Protein AF-A0A7S3B7X7-F1 (afdb_monomer_lite)

pLDDT: mean 85.11, std 16.26, range [39.5, 97.81]

Radius of gyration: 23.57 Å; chains: 1; bounding box: 62×55×60 Å

Sequence (164 aa):
AAAAVAGDDDERARLAREELSALGRVIAAYGAYGDATRNEVARWEVALASLREEEQALVPRVAGRCKRARELVAANEAVLREALGFFDGGAEMLAAAEASGGRVPMDDVEKVRCVLRSLARDWSDEGAAEREACYAPLLEELRRVLPLPSLQHAGAVGGAADGA

Foldseek 3Di:
DVVVVVVVVVVVVVVVVVVLLVLLLLVLLLVCLLVVQLVVLVVQVVVLVPDDPVVCVVVVCSVVVSVVSNVVSVVLSVVSVVVLVPDDVSVSSPVSNVVNVDDRDVVSNVVSVVVVVVCCLVPNPVNPVVCCVPPVVVVVVCCVVDVDDPPPPPPPPDDDPDDD

InterPro domains:
  IPR012901 Carnosine N-methyltransferase [PF07942] (104-147)
  IPR012901 Carnosine N-methyltransferase [PTHR12303] (16-147)

Secondary structure (DSSP, 8-state):
-HHHHHHHHHHHHHHHHHHHHHHHHHHHHHHHHHHHHHHHHHHHHHHHHHS-HHHHTT-THHHHHHHHHHHHHHHHHHHHHHHHHT-TTHHHHHHHHHHT-SPPPHHHHHHHHHHHHHHHHHHSSTTHHHHHHHHHHHHHHHHHH------TTS--S-------

Structure (mmCIF, N/CA/C/O backbone):
data_AF-A0A7S3B7X7-F1
#
_entry.id   AF-A0A7S3B7X7-F1
#
loop_
_atom_site.group_PDB
_atom_site.id
_atom_site.type_symbol
_atom_site.label_atom_id
_atom_site.label_alt_id
_atom_site.label_comp_id
_atom_site.label_asym_id
_atom_site.label_entity_id
_atom_site.label_seq_id
_atom_site.pdbx_PDB_ins_code
_atom_site.Cartn_x
_atom_site.Cartn_y
_atom_site.Cartn_z
_atom_site.occupancy
_atom_site.B_iso_or_equiv
_atom_site.auth_seq_id
_atom_site.auth_comp_id
_atom_site.auth_asym_id
_atom_site.auth_atom_id
_atom_site.pdbx_PDB_model_num
ATOM 1 N N . ALA A 1 1 ? 35.902 16.962 -28.874 1.00 59.94 1 ALA A N 1
ATOM 2 C CA . ALA A 1 1 ? 35.776 15.527 -28.549 1.00 59.94 1 ALA A CA 1
ATOM 3 C C . ALA A 1 1 ? 35.901 15.295 -27.041 1.00 59.94 1 ALA A C 1
ATOM 5 O O . ALA A 1 1 ? 34.881 15.031 -26.433 1.00 59.94 1 ALA A O 1
ATOM 6 N N . ALA A 1 2 ? 37.064 15.513 -26.411 1.00 58.91 2 ALA A N 1
ATOM 7 C CA . ALA A 1 2 ? 37.252 15.285 -24.966 1.00 58.91 2 ALA A CA 1
ATOM 8 C C . ALA A 1 2 ? 36.301 16.085 -24.045 1.00 58.91 2 ALA A C 1
ATOM 10 O O . ALA A 1 2 ? 35.745 15.520 -23.116 1.00 58.91 2 ALA A O 1
ATOM 11 N N . ALA A 1 3 ? 36.034 17.364 -24.341 1.00 60.47 3 ALA A N 1
ATOM 12 C CA . ALA A 1 3 ? 35.091 18.176 -23.558 1.00 60.47 3 ALA A CA 1
ATOM 13 C C . ALA A 1 3 ? 33.617 17.742 -23.706 1.00 60.47 3 ALA A C 1
ATOM 15 O O . ALA A 1 3 ? 32.820 17.968 -22.806 1.00 60.47 3 ALA A O 1
ATOM 16 N N . ALA A 1 4 ? 33.256 17.109 -24.830 1.00 63.12 4 ALA A N 1
ATOM 17 C CA . ALA A 1 4 ? 31.909 16.575 -25.043 1.00 63.12 4 ALA A CA 1
ATOM 18 C C . ALA A 1 4 ? 31.718 15.223 -24.334 1.00 63.12 4 ALA A C 1
ATOM 20 O O . ALA A 1 4 ? 30.635 14.951 -23.842 1.00 63.12 4 ALA A O 1
ATOM 21 N N . VAL A 1 5 ? 32.780 14.413 -24.247 1.00 63.69 5 VAL A N 1
ATOM 22 C CA . VAL A 1 5 ? 32.793 13.158 -23.478 1.00 63.69 5 VAL A CA 1
ATOM 23 C C . VAL A 1 5 ? 32.767 13.444 -21.973 1.00 63.69 5 VAL A C 1
ATOM 25 O O . VAL A 1 5 ? 31.951 12.869 -21.273 1.00 63.69 5 VAL A O 1
ATOM 28 N N . ALA A 1 6 ? 33.557 14.411 -21.489 1.00 66.12 6 ALA A N 1
ATOM 29 C CA . ALA A 1 6 ? 33.523 14.827 -20.083 1.00 66.12 6 ALA A CA 1
ATOM 30 C C . ALA A 1 6 ? 32.158 15.412 -19.666 1.00 66.12 6 ALA A C 1
ATOM 32 O O . ALA A 1 6 ? 31.688 15.145 -18.568 1.00 66.12 6 ALA A O 1
ATOM 33 N N . GLY A 1 7 ? 31.496 16.162 -20.557 1.00 74.50 7 GLY A N 1
ATOM 34 C CA . GLY A 1 7 ? 30.133 16.644 -20.314 1.00 74.50 7 GLY A CA 1
ATOM 35 C C . GLY A 1 7 ? 29.085 15.524 -20.265 1.00 74.50 7 GLY A C 1
ATOM 36 O O . GLY A 1 7 ? 28.130 15.632 -19.503 1.00 74.50 7 GLY A O 1
ATOM 37 N N . ASP A 1 8 ? 29.269 14.449 -21.039 1.00 78.50 8 ASP A N 1
ATOM 38 C CA . ASP A 1 8 ? 28.403 13.261 -20.999 1.00 78.50 8 ASP A CA 1
ATOM 39 C C . ASP A 1 8 ? 28.635 12.439 -19.719 1.00 78.50 8 ASP A C 1
ATOM 41 O O . ASP A 1 8 ? 27.682 11.991 -19.086 1.00 78.50 8 ASP A O 1
ATOM 45 N N . ASP A 1 9 ? 29.890 12.302 -19.282 1.00 82.81 9 ASP A N 1
ATOM 46 C CA . ASP A 1 9 ? 30.246 11.607 -18.040 1.00 82.81 9 ASP A CA 1
ATOM 47 C C . ASP A 1 9 ? 29.739 12.352 -16.790 1.00 82.81 9 ASP A C 1
ATOM 49 O O . ASP A 1 9 ? 29.186 11.730 -15.878 1.00 82.81 9 ASP A O 1
ATOM 53 N N . ASP A 1 10 ? 29.854 13.685 -16.762 1.00 87.62 10 ASP A N 1
ATOM 54 C CA . ASP A 1 10 ? 29.335 14.520 -15.672 1.00 87.62 10 ASP A CA 1
ATOM 55 C C . ASP A 1 10 ? 27.803 14.451 -15.577 1.00 87.62 10 ASP A C 1
ATOM 57 O O . ASP A 1 10 ? 27.243 14.370 -14.477 1.00 87.62 10 ASP A O 1
ATOM 61 N N . GLU A 1 11 ? 27.115 14.441 -16.722 1.00 89.19 11 GLU A N 1
ATOM 62 C CA . GLU A 1 11 ? 25.658 14.322 -16.777 1.00 89.19 11 GLU A CA 1
ATOM 63 C C . GLU A 1 11 ? 25.193 12.937 -16.318 1.00 89.19 11 GLU A C 1
ATOM 65 O O . GLU A 1 11 ? 24.290 12.835 -15.485 1.00 89.19 11 GLU A O 1
ATOM 70 N N . ARG A 1 12 ? 25.858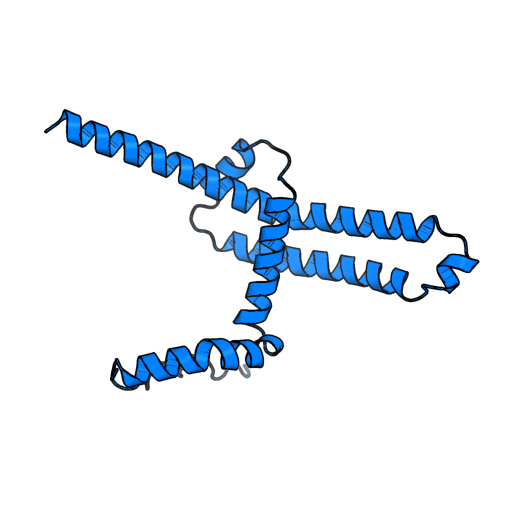 11.863 -16.762 1.00 88.06 12 ARG A N 1
ATOM 71 C CA . ARG A 1 12 ? 25.599 10.502 -16.264 1.00 88.06 12 ARG A CA 1
ATOM 72 C C . ARG A 1 12 ? 25.792 10.411 -14.753 1.00 88.06 12 ARG A C 1
ATOM 74 O O . ARG A 1 12 ? 24.960 9.830 -14.060 1.00 88.06 12 ARG A O 1
ATOM 81 N N . ALA A 1 13 ? 26.850 11.021 -14.221 1.00 88.75 13 ALA A N 1
ATOM 82 C CA . ALA A 1 13 ? 27.108 11.047 -12.784 1.00 88.75 13 ALA A CA 1
ATOM 83 C C . ALA A 1 13 ? 26.076 11.883 -12.006 1.00 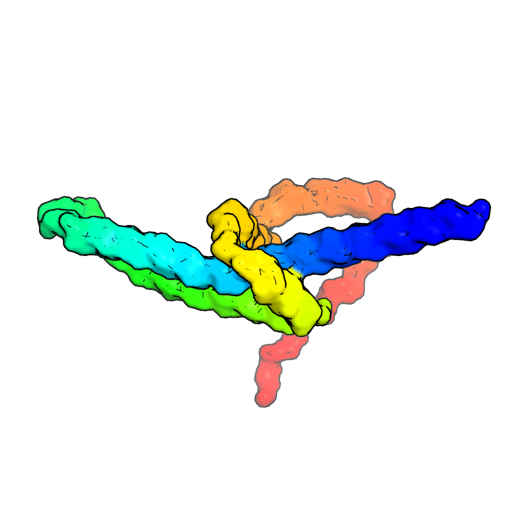88.75 13 ALA A C 1
ATOM 85 O O . ALA A 1 13 ? 25.813 11.619 -10.829 1.00 88.75 13 ALA A O 1
ATOM 86 N N . ARG A 1 14 ? 25.494 12.921 -12.617 1.00 90.38 14 ARG A N 1
ATOM 87 C CA . ARG A 1 14 ? 24.373 13.673 -12.036 1.00 90.38 14 ARG A CA 1
ATOM 88 C C . ARG A 1 14 ? 23.108 12.819 -11.989 1.00 90.38 14 ARG A C 1
ATOM 90 O O . ARG A 1 14 ? 22.530 12.685 -10.914 1.00 90.38 14 ARG A O 1
ATOM 97 N N . LEU A 1 15 ? 22.738 12.202 -13.110 1.00 89.06 15 LEU A N 1
ATOM 98 C CA . LEU A 1 15 ? 21.551 11.350 -13.215 1.00 89.06 15 LEU A CA 1
ATOM 99 C C . LEU A 1 15 ? 21.613 10.177 -12.235 1.00 89.06 15 LEU A C 1
ATOM 101 O O . LEU A 1 15 ? 20.669 9.973 -11.481 1.00 89.06 15 LEU A O 1
ATOM 105 N N . ALA A 1 16 ? 22.754 9.493 -12.132 1.00 87.19 16 ALA A N 1
ATOM 106 C CA . ALA A 1 16 ? 22.929 8.400 -11.174 1.00 87.19 16 ALA A CA 1
ATOM 107 C C . ALA A 1 16 ? 22.716 8.847 -9.710 1.00 87.19 16 ALA A C 1
ATOM 109 O O . ALA A 1 16 ? 22.151 8.112 -8.899 1.00 87.19 16 ALA A O 1
ATOM 110 N N . ARG A 1 17 ? 23.131 10.074 -9.354 1.00 84.81 17 ARG A N 1
ATOM 111 C CA . ARG A 1 17 ? 22.888 10.643 -8.015 1.00 84.81 17 ARG A CA 1
ATOM 112 C C . ARG A 1 17 ? 21.412 10.966 -7.787 1.00 84.81 17 ARG A C 1
ATOM 114 O O . ARG A 1 17 ? 20.900 10.727 -6.694 1.00 84.81 17 ARG A O 1
ATOM 121 N N . GLU A 1 18 ? 20.737 11.508 -8.796 1.00 88.25 18 GLU A N 1
ATOM 122 C CA . GLU A 1 18 ? 19.298 11.789 -8.744 1.00 88.25 18 GLU A CA 1
ATOM 123 C C . GLU A 1 18 ? 18.478 10.496 -8.628 1.00 88.25 18 GLU A C 1
ATOM 125 O O . GLU A 1 18 ? 17.563 10.429 -7.807 1.00 88.25 18 GLU A O 1
ATOM 130 N N . GLU A 1 19 ? 18.847 9.451 -9.372 1.00 87.12 19 GLU A N 1
ATOM 131 C CA . GLU A 1 19 ? 18.246 8.116 -9.301 1.00 87.12 19 GLU A CA 1
ATOM 132 C C . GLU A 1 19 ? 18.417 7.498 -7.912 1.00 87.12 19 GLU A C 1
ATOM 134 O O . GLU A 1 19 ? 17.428 7.092 -7.298 1.00 87.12 19 GLU A O 1
ATOM 139 N N . LEU A 1 20 ? 19.637 7.503 -7.363 1.00 83.94 20 LEU A N 1
ATOM 140 C CA . LEU A 1 20 ? 19.899 6.986 -6.019 1.00 83.94 20 LEU A CA 1
ATOM 141 C C . LEU A 1 20 ? 19.092 7.744 -4.951 1.00 83.94 20 LEU A C 1
ATOM 143 O O . LEU A 1 20 ? 18.524 7.136 -4.043 1.00 83.94 20 LEU A O 1
ATOM 147 N N . SER A 1 21 ? 18.981 9.069 -5.082 1.00 84.31 21 SER A N 1
ATOM 148 C CA . SER A 1 21 ? 18.155 9.889 -4.191 1.00 84.31 21 SER A CA 1
ATOM 149 C C . SER A 1 21 ? 16.662 9.568 -4.321 1.00 84.31 21 SER A C 1
ATOM 151 O O . SER A 1 21 ? 15.953 9.451 -3.317 1.00 84.31 21 SER A O 1
ATOM 153 N N . ALA A 1 22 ? 16.161 9.399 -5.547 1.00 87.12 22 ALA A N 1
ATOM 154 C CA . ALA A 1 22 ? 14.773 9.032 -5.796 1.00 87.12 22 ALA A CA 1
ATOM 155 C C . ALA A 1 22 ? 14.441 7.653 -5.211 1.00 87.12 22 ALA A C 1
ATOM 157 O O . ALA A 1 22 ? 13.424 7.517 -4.530 1.00 87.12 22 ALA A O 1
ATOM 158 N N . LEU A 1 23 ? 15.319 6.669 -5.402 1.00 86.62 23 LEU A N 1
ATOM 159 C CA . LEU A 1 23 ? 15.191 5.332 -4.824 1.00 86.62 23 LEU A CA 1
ATOM 160 C C . LEU A 1 23 ? 15.213 5.365 -3.291 1.00 86.62 23 LEU A C 1
ATOM 162 O O . LEU A 1 23 ? 14.355 4.750 -2.658 1.00 86.62 23 LEU A O 1
ATOM 166 N N . GLY A 1 24 ? 16.116 6.147 -2.688 1.00 87.06 24 GLY A N 1
ATOM 167 C CA . GLY A 1 24 ? 16.157 6.353 -1.237 1.00 87.06 24 GLY A CA 1
ATOM 168 C C . GLY A 1 24 ? 14.830 6.882 -0.676 1.00 87.06 24 GLY A C 1
ATOM 169 O O . GLY A 1 24 ? 14.334 6.368 0.327 1.00 87.06 24 GLY A O 1
ATOM 170 N N . ARG A 1 25 ? 14.184 7.837 -1.364 1.00 89.25 25 ARG A N 1
ATOM 171 C CA . ARG A 1 25 ? 12.845 8.330 -0.979 1.00 89.25 25 ARG A CA 1
ATOM 172 C C . ARG A 1 25 ? 11.771 7.244 -1.051 1.00 89.25 25 ARG A C 1
ATOM 174 O O . ARG A 1 25 ? 10.901 7.197 -0.183 1.00 89.25 25 ARG A O 1
ATOM 181 N N . VAL A 1 26 ? 11.830 6.371 -2.057 1.00 90.75 26 VAL A N 1
ATOM 182 C CA . VAL A 1 26 ? 10.892 5.245 -2.189 1.00 90.75 26 VAL A CA 1
ATOM 183 C C . VAL A 1 26 ? 11.068 4.255 -1.036 1.00 90.75 26 VAL A C 1
ATOM 185 O O . VAL A 1 26 ? 10.070 3.907 -0.405 1.00 90.75 26 VAL A O 1
ATOM 188 N N . ILE A 1 27 ? 12.303 3.866 -0.687 1.00 89.75 27 ILE A N 1
ATOM 189 C CA . ILE A 1 27 ? 12.550 3.007 0.490 1.00 89.75 27 ILE A CA 1
ATOM 190 C C . ILE A 1 27 ? 12.013 3.656 1.755 1.00 89.75 27 ILE A C 1
ATOM 192 O O . ILE A 1 27 ? 11.292 3.008 2.516 1.00 89.75 27 ILE A O 1
ATOM 196 N N . ALA A 1 28 ? 12.347 4.930 1.979 1.00 90.62 28 ALA A N 1
ATOM 197 C CA . ALA A 1 28 ? 11.902 5.649 3.163 1.00 90.62 28 ALA A CA 1
ATOM 198 C C . ALA A 1 28 ? 10.368 5.627 3.274 1.00 90.62 28 ALA A C 1
ATOM 200 O O . ALA A 1 28 ? 9.830 5.395 4.356 1.00 90.62 28 ALA A O 1
ATOM 201 N N . ALA A 1 29 ? 9.654 5.788 2.155 1.00 93.62 29 ALA A N 1
ATOM 202 C CA . ALA A 1 29 ? 8.198 5.713 2.126 1.00 93.62 29 ALA A CA 1
ATOM 203 C C . ALA A 1 29 ? 7.646 4.320 2.444 1.00 93.62 29 ALA A C 1
ATOM 205 O O . ALA A 1 29 ? 6.687 4.215 3.214 1.00 93.62 29 ALA A O 1
ATOM 206 N N . TYR A 1 30 ? 8.254 3.257 1.909 1.00 93.38 30 TYR A N 1
ATOM 207 C CA . TYR A 1 30 ? 7.871 1.882 2.247 1.00 93.38 30 TYR A CA 1
ATOM 208 C C . TYR A 1 30 ? 8.079 1.602 3.739 1.00 93.38 30 TYR A C 1
ATOM 210 O O . TYR A 1 30 ? 7.179 1.072 4.389 1.00 93.38 30 TYR A O 1
ATOM 218 N N . GLY A 1 31 ? 9.220 2.019 4.300 1.00 90.44 31 GLY A N 1
ATOM 219 C CA . GLY A 1 31 ? 9.508 1.886 5.730 1.00 90.44 31 GLY A CA 1
ATOM 220 C C . GLY A 1 31 ? 8.551 2.695 6.614 1.00 90.44 31 GLY A C 1
ATOM 221 O O . GLY A 1 31 ? 8.111 2.217 7.656 1.00 90.44 31 GLY A O 1
ATOM 222 N N . ALA A 1 32 ? 8.159 3.896 6.180 1.00 93.38 32 ALA A N 1
ATOM 223 C CA . ALA A 1 32 ? 7.271 4.778 6.939 1.00 93.38 32 ALA A CA 1
ATOM 224 C C . ALA A 1 32 ? 5.784 4.372 6.901 1.00 93.38 32 ALA A C 1
ATOM 226 O O . ALA A 1 32 ? 5.005 4.839 7.738 1.00 93.38 32 ALA A O 1
ATOM 227 N N . TYR A 1 33 ? 5.365 3.520 5.956 1.00 96.38 33 TYR A N 1
ATOM 228 C CA . TYR A 1 33 ? 3.959 3.137 5.766 1.00 96.38 33 TYR A CA 1
ATOM 229 C C . TYR A 1 33 ? 3.296 2.610 7.046 1.00 96.38 33 TYR A C 1
ATOM 231 O O . TYR A 1 33 ? 2.177 3.026 7.380 1.00 96.38 33 TYR A O 1
ATOM 239 N N . GLY A 1 34 ? 3.979 1.698 7.747 1.00 95.50 34 GLY A N 1
ATOM 240 C CA . GLY A 1 34 ? 3.444 1.021 8.927 1.00 95.50 34 GLY A CA 1
ATOM 241 C C . GLY A 1 34 ? 3.107 2.012 10.037 1.00 95.50 34 GLY A C 1
ATOM 242 O O . GLY A 1 34 ? 1.967 2.063 10.503 1.00 95.50 34 GLY A O 1
ATOM 243 N N . ASP A 1 35 ? 4.070 2.856 10.407 1.00 95.00 35 ASP A N 1
ATOM 244 C CA . ASP A 1 35 ? 3.897 3.857 11.462 1.00 95.00 35 ASP A CA 1
ATOM 245 C C . ASP A 1 35 ? 2.901 4.946 11.068 1.00 95.00 35 ASP A C 1
ATOM 247 O O . ASP A 1 35 ? 2.015 5.286 11.856 1.00 95.00 35 ASP A O 1
ATOM 251 N N . ALA A 1 36 ? 2.980 5.463 9.838 1.00 95.19 36 ALA A N 1
ATOM 252 C CA . ALA A 1 36 ? 2.050 6.479 9.351 1.00 95.19 36 ALA A CA 1
ATOM 253 C C . ALA A 1 36 ? 0.593 5.988 9.408 1.00 95.19 36 ALA A C 1
ATOM 255 O O . ALA A 1 36 ? -0.291 6.701 9.891 1.00 95.19 36 ALA A O 1
ATOM 256 N N . THR A 1 37 ? 0.345 4.749 8.975 1.00 96.31 37 THR A N 1
ATOM 257 C CA . THR A 1 37 ? -1.007 4.180 8.942 1.00 96.31 37 THR A CA 1
ATOM 258 C C . THR A 1 37 ? -1.478 3.738 10.332 1.00 96.31 37 THR A C 1
ATOM 260 O O . THR A 1 37 ? -2.639 3.958 10.674 1.00 96.31 37 THR A O 1
ATOM 263 N N . ARG A 1 38 ? -0.597 3.209 11.195 1.00 96.81 38 ARG A N 1
ATOM 264 C CA . ARG A 1 38 ? -0.929 2.956 12.613 1.00 96.81 38 ARG A CA 1
ATOM 265 C C . ARG A 1 38 ? -1.338 4.230 13.342 1.00 96.81 38 ARG A C 1
ATOM 267 O O . ARG A 1 38 ? -2.341 4.219 14.051 1.00 96.81 38 ARG A O 1
ATOM 274 N N . ASN A 1 39 ? -0.597 5.319 13.148 1.00 96.56 39 ASN A N 1
ATOM 275 C CA . ASN A 1 39 ? -0.911 6.615 13.747 1.00 96.56 39 ASN A CA 1
ATOM 276 C C . ASN A 1 39 ? -2.265 7.147 13.263 1.00 96.56 39 ASN A C 1
ATOM 278 O O . ASN A 1 39 ? -3.012 7.753 14.029 1.00 96.56 39 ASN A O 1
ATOM 282 N N . GLU A 1 40 ? -2.619 6.902 12.003 1.00 95.75 40 GLU A N 1
ATOM 283 C CA . GLU A 1 40 ? -3.946 7.223 11.487 1.00 95.75 40 GLU A CA 1
ATOM 284 C C . GLU A 1 40 ? -5.056 6.431 12.192 1.00 95.75 40 GLU A C 1
ATOM 286 O O . GLU A 1 40 ? -6.001 7.042 12.692 1.00 95.75 40 GLU A O 1
ATOM 291 N N . VAL A 1 41 ? -4.901 5.111 12.324 1.00 97.31 41 VAL A N 1
ATOM 292 C CA . VAL A 1 41 ? -5.869 4.261 13.038 1.00 97.31 41 VAL A CA 1
ATOM 293 C C . VAL A 1 41 ? -5.984 4.662 14.510 1.00 97.31 41 VAL A C 1
ATOM 295 O O . VAL A 1 41 ? -7.094 4.785 15.024 1.00 97.31 41 VAL A O 1
ATOM 298 N N . ALA A 1 42 ? -4.864 4.955 15.174 1.00 97.25 42 ALA A N 1
ATOM 299 C CA . ALA A 1 42 ? -4.857 5.414 16.561 1.00 97.25 42 ALA A CA 1
ATOM 300 C C . ALA A 1 42 ? -5.663 6.712 16.741 1.00 97.25 42 ALA A C 1
ATOM 302 O O . ALA A 1 42 ? -6.418 6.847 17.704 1.00 97.25 42 ALA A O 1
ATOM 303 N N . ARG A 1 43 ? -5.576 7.653 15.788 1.00 97.06 43 ARG A N 1
ATOM 304 C CA . ARG A 1 43 ? -6.406 8.870 15.807 1.00 97.06 43 ARG A CA 1
ATOM 305 C C . ARG A 1 43 ? -7.895 8.555 15.688 1.00 97.06 43 ARG A C 1
ATOM 307 O O . ARG A 1 43 ? -8.688 9.184 16.381 1.00 97.06 43 ARG A O 1
ATOM 314 N N . TRP A 1 44 ? -8.284 7.591 14.851 1.00 96.50 44 TRP A N 1
ATOM 315 C CA . TRP A 1 44 ? -9.688 7.169 14.746 1.00 96.50 44 TRP A CA 1
ATOM 316 C C . TRP A 1 44 ? -10.209 6.563 16.048 1.00 96.50 44 TRP A C 1
ATOM 318 O O . TRP A 1 44 ? -11.366 6.757 16.406 1.00 96.50 44 TRP A O 1
ATOM 328 N N . GLU A 1 45 ? -9.360 5.847 16.774 1.00 96.12 45 GLU A N 1
ATOM 329 C CA . GLU A 1 45 ? -9.728 5.209 18.038 1.00 96.12 45 GLU A CA 1
ATOM 330 C C . GLU A 1 45 ? -9.854 6.206 19.175 1.00 96.12 45 GLU A C 1
ATOM 332 O O . GLU A 1 45 ? -10.809 6.129 19.942 1.00 96.12 45 GLU A O 1
ATOM 337 N N . VAL A 1 46 ? -8.942 7.178 19.241 1.00 96.88 46 VAL A N 1
ATOM 338 C CA . VAL A 1 46 ? -9.067 8.316 20.157 1.00 96.88 46 VAL A CA 1
ATOM 339 C C . VAL A 1 46 ? -10.340 9.101 19.848 1.00 96.88 46 VAL A C 1
ATOM 341 O O . VAL A 1 46 ? -11.086 9.433 20.765 1.00 96.88 46 VAL A O 1
ATOM 344 N N . ALA A 1 47 ? -10.631 9.349 18.566 1.00 95.62 47 ALA A N 1
ATOM 345 C CA . ALA A 1 47 ? -11.861 10.025 18.166 1.00 95.62 47 ALA A CA 1
ATOM 346 C C . ALA A 1 47 ? -13.106 9.237 18.602 1.00 95.62 47 ALA A C 1
ATOM 348 O O . ALA A 1 47 ? -14.000 9.815 19.214 1.00 95.62 47 ALA A O 1
ATOM 349 N N . LEU A 1 48 ? -13.143 7.920 18.374 1.00 95.06 48 LEU A N 1
ATOM 350 C CA . LEU A 1 48 ? -14.237 7.062 18.835 1.00 95.06 48 LEU A CA 1
ATOM 351 C C . LEU A 1 48 ? -14.396 7.099 20.362 1.00 95.06 48 LEU A C 1
ATOM 353 O O . LEU A 1 48 ? -15.515 7.232 20.846 1.00 95.06 48 LEU A O 1
ATOM 357 N N . ALA A 1 49 ? -13.293 7.015 21.110 1.00 94.62 49 ALA A N 1
ATOM 358 C CA . ALA A 1 49 ? -13.300 7.039 22.572 1.00 94.62 49 ALA A CA 1
ATOM 359 C C . ALA A 1 49 ? -13.743 8.393 23.148 1.00 94.62 49 ALA A C 1
ATOM 361 O O . ALA A 1 49 ? -14.219 8.449 24.278 1.00 94.62 49 ALA A O 1
ATOM 362 N N . SER A 1 50 ? -13.593 9.477 22.381 1.00 96.25 50 SER A N 1
ATOM 363 C CA . SER A 1 50 ? -14.038 10.816 22.781 1.00 96.25 50 SER A CA 1
ATOM 364 C C . SER A 1 50 ? -15.551 11.039 22.652 1.00 96.25 50 SER A C 1
ATOM 366 O O . SER A 1 50 ? -16.067 12.002 23.215 1.00 96.25 50 SER A O 1
ATOM 368 N N . LEU A 1 51 ? -16.266 10.163 21.935 1.00 95.88 51 LEU A N 1
ATOM 369 C CA . LEU A 1 51 ? -17.721 10.241 21.777 1.00 95.88 51 LEU A CA 1
ATOM 370 C C . LEU A 1 51 ? -18.452 9.819 23.056 1.00 95.88 51 LEU A C 1
ATOM 372 O O . LEU A 1 51 ? -17.978 8.953 23.795 1.00 95.88 51 LEU A O 1
ATOM 376 N N . ARG A 1 52 ? -19.652 10.362 23.280 1.00 97.06 52 ARG A N 1
ATOM 377 C CA . ARG A 1 52 ? -20.534 9.927 24.379 1.00 97.06 52 ARG A CA 1
ATOM 378 C C . ARG A 1 52 ? -21.083 8.525 24.107 1.00 97.06 52 ARG A C 1
ATOM 380 O O . ARG A 1 52 ? -21.185 8.112 22.955 1.00 97.06 52 ARG A O 1
ATOM 387 N N . GLU A 1 53 ? -21.509 7.809 25.147 1.00 93.75 53 GLU A N 1
ATOM 388 C CA . GLU A 1 53 ? -22.050 6.443 25.002 1.00 93.75 53 GLU A CA 1
ATOM 389 C C . GLU A 1 53 ? -23.233 6.370 24.019 1.00 93.75 53 GLU A C 1
ATOM 391 O O . GLU A 1 53 ? -23.293 5.468 23.185 1.00 93.75 53 GLU A O 1
ATOM 396 N N . GLU A 1 54 ? -24.125 7.365 24.048 1.00 96.56 54 GLU A N 1
ATOM 397 C CA . GLU A 1 54 ? -25.262 7.497 23.122 1.00 96.56 54 GLU A CA 1
ATOM 398 C C . GLU A 1 54 ? -24.815 7.584 21.653 1.00 96.56 54 GLU A C 1
ATOM 400 O O . GLU A 1 54 ? -25.436 7.004 20.766 1.00 96.56 54 GLU A O 1
ATOM 405 N N . GLU A 1 55 ? -23.717 8.295 21.389 1.00 95.31 55 GLU A N 1
ATOM 406 C CA . GLU A 1 55 ? -23.167 8.501 20.047 1.00 95.31 55 GLU A CA 1
ATOM 407 C C . GLU A 1 55 ? -22.385 7.269 19.585 1.00 95.31 55 GLU A C 1
ATOM 409 O O . GLU A 1 55 ? -22.508 6.851 18.434 1.00 95.31 55 GLU A O 1
ATOM 414 N N . GLN A 1 56 ? -21.636 6.631 20.489 1.00 93.06 56 GLN A N 1
ATOM 415 C CA . GLN A 1 56 ? -20.962 5.360 20.213 1.00 93.06 56 GLN A CA 1
ATOM 416 C C . GLN A 1 56 ? -21.969 4.253 19.873 1.00 93.06 56 GLN A C 1
ATOM 418 O O . GLN A 1 56 ? -21.713 3.445 18.975 1.00 93.06 56 GLN A O 1
ATOM 423 N N . ALA A 1 57 ? -23.139 4.250 20.523 1.00 94.81 57 ALA A N 1
ATOM 424 C CA . ALA A 1 57 ? -24.222 3.310 20.243 1.00 94.81 57 ALA A CA 1
ATOM 425 C C . ALA A 1 57 ? -24.788 3.439 18.814 1.00 94.81 57 ALA A C 1
ATOM 427 O O . ALA A 1 57 ? -25.317 2.461 18.284 1.00 94.81 57 ALA A O 1
ATOM 428 N N . LEU A 1 58 ? -24.628 4.595 18.152 1.00 96.62 58 LEU A N 1
ATOM 429 C CA . LEU A 1 58 ? -24.991 4.782 16.738 1.00 96.62 58 LEU A CA 1
ATOM 430 C C . LEU A 1 58 ? -23.964 4.168 15.774 1.00 96.62 58 LEU A C 1
ATOM 432 O O . LEU A 1 58 ? -24.283 3.893 14.616 1.00 96.62 58 LEU A O 1
ATOM 436 N N . VAL A 1 59 ? -22.731 3.928 16.231 1.00 95.06 59 VAL A N 1
ATOM 437 C CA . VAL A 1 59 ? -21.620 3.427 15.407 1.00 95.06 59 VAL A CA 1
ATOM 438 C C . VAL A 1 59 ? -20.936 2.175 15.988 1.00 95.06 59 VAL A C 1
ATOM 440 O O . VAL A 1 59 ? -19.704 2.073 15.979 1.00 95.06 59 VAL A O 1
ATOM 443 N N . PRO A 1 60 ? -21.691 1.132 16.387 1.00 92.62 60 PRO A N 1
ATOM 444 C CA . PRO A 1 60 ? -21.163 0.000 17.160 1.00 92.62 60 PRO A CA 1
ATOM 445 C C . PRO A 1 60 ? -20.100 -0.817 16.408 1.00 92.62 60 PRO A C 1
ATOM 447 O O . PRO A 1 60 ? -19.269 -1.496 17.004 1.00 92.62 60 PRO A O 1
ATOM 450 N N . ARG A 1 61 ? -20.090 -0.746 15.070 1.00 95.50 61 ARG A N 1
ATOM 451 C CA . ARG A 1 61 ? -19.132 -1.471 14.220 1.00 95.50 61 ARG A CA 1
ATOM 452 C C . ARG A 1 61 ? -17.770 -0.782 14.108 1.00 95.50 61 ARG A C 1
ATOM 454 O O . ARG A 1 61 ? -16.822 -1.415 13.647 1.00 95.50 61 ARG A O 1
ATOM 461 N N . VAL A 1 62 ? -17.651 0.503 14.460 1.00 93.56 62 VAL A N 1
ATOM 462 C CA . VAL A 1 62 ? -16.410 1.272 14.242 1.00 93.56 62 VAL A CA 1
ATOM 463 C C . VAL A 1 62 ? -15.267 0.732 15.094 1.00 93.56 62 VAL A C 1
ATOM 465 O O . VAL A 1 62 ? -14.187 0.530 14.550 1.00 93.56 62 VAL A O 1
ATOM 468 N N . ALA A 1 63 ? -15.515 0.379 16.358 1.00 93.25 63 ALA A N 1
ATOM 469 C CA . ALA A 1 63 ? -14.501 -0.235 17.221 1.00 93.25 63 ALA A CA 1
ATOM 470 C C . ALA A 1 63 ? -13.891 -1.500 16.584 1.00 93.25 63 ALA A C 1
ATOM 472 O O . ALA A 1 63 ? -12.670 -1.647 16.499 1.00 93.25 63 ALA A O 1
ATOM 473 N N . GLY A 1 64 ? -14.747 -2.382 16.053 1.00 96.12 64 GLY A N 1
ATOM 474 C CA . GLY A 1 64 ? -14.314 -3.586 15.341 1.00 96.12 64 GLY A CA 1
ATOM 475 C C . GLY A 1 64 ? -13.536 -3.277 14.058 1.00 96.12 64 GLY A C 1
ATOM 476 O O . GLY A 1 64 ? -12.538 -3.939 13.774 1.00 96.12 64 GLY A O 1
ATOM 477 N N . ARG A 1 65 ? -13.942 -2.243 13.304 1.00 96.06 65 ARG A N 1
ATOM 478 C CA . ARG A 1 65 ? -13.208 -1.786 12.112 1.00 96.06 65 ARG A CA 1
ATOM 479 C C . ARG A 1 65 ? -11.822 -1.245 12.458 1.00 96.06 65 ARG A C 1
ATOM 481 O O . ARG A 1 65 ? -10.884 -1.587 11.750 1.00 96.06 65 ARG A O 1
ATOM 488 N N . CYS A 1 66 ? -11.667 -0.478 13.538 1.00 96.00 66 CYS A N 1
ATOM 489 C CA . CYS A 1 66 ? -10.356 0.016 13.972 1.00 96.00 66 CYS A CA 1
ATOM 490 C C . CYS A 1 66 ? -9.425 -1.129 14.390 1.00 96.00 66 CYS A C 1
ATOM 492 O O . CYS A 1 66 ? -8.277 -1.184 13.948 1.00 96.00 66 CYS A O 1
ATOM 494 N N . LYS A 1 67 ? -9.938 -2.103 15.159 1.00 95.75 67 LYS A N 1
ATOM 495 C CA . LYS A 1 67 ? -9.173 -3.306 15.519 1.00 95.75 67 LYS A CA 1
ATOM 496 C C . LYS A 1 67 ? -8.686 -4.048 14.272 1.00 95.75 67 LYS A C 1
ATOM 498 O O . LYS A 1 67 ? -7.489 -4.287 14.134 1.00 95.75 67 LYS A O 1
ATOM 503 N N . ARG A 1 68 ? -9.599 -4.340 13.341 1.00 97.75 68 ARG A N 1
ATOM 504 C CA . ARG A 1 68 ? -9.265 -5.026 12.086 1.00 97.75 68 ARG A CA 1
ATOM 505 C C . ARG A 1 68 ? -8.301 -4.211 11.221 1.00 97.75 68 ARG A C 1
ATOM 507 O O . ARG A 1 68 ? -7.415 -4.783 10.601 1.00 97.75 68 ARG A O 1
ATOM 514 N N . ALA A 1 69 ? -8.431 -2.885 11.200 1.00 97.12 69 ALA A N 1
ATOM 515 C CA . ALA A 1 69 ? -7.502 -2.017 10.488 1.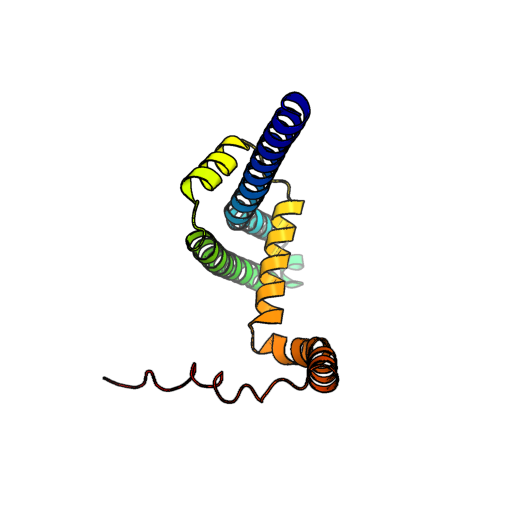00 97.12 69 ALA A CA 1
ATOM 516 C C . ALA A 1 69 ? -6.074 -2.152 11.033 1.00 97.12 69 ALA A C 1
ATOM 518 O O . ALA A 1 69 ? -5.152 -2.278 10.237 1.00 97.12 69 ALA A O 1
ATOM 519 N N . ARG A 1 70 ? -5.869 -2.213 12.359 1.00 96.62 70 ARG A N 1
ATOM 520 C CA . ARG A 1 70 ? -4.524 -2.441 12.926 1.00 96.62 70 ARG A CA 1
ATOM 521 C C . ARG A 1 70 ? -3.909 -3.767 12.475 1.00 96.62 70 ARG A C 1
ATOM 523 O O . ARG A 1 70 ? -2.733 -3.797 12.122 1.00 96.62 70 ARG A O 1
ATOM 530 N N . GLU A 1 71 ? -4.697 -4.839 12.484 1.00 97.62 71 GLU A N 1
ATOM 531 C CA . GLU A 1 71 ? -4.257 -6.170 12.039 1.00 97.62 71 GLU A CA 1
ATOM 532 C C . GLU A 1 71 ? -3.848 -6.141 10.558 1.00 97.62 71 GLU A C 1
ATOM 534 O O . GLU A 1 71 ? -2.778 -6.626 10.196 1.00 97.62 71 GLU A O 1
ATOM 539 N N . LEU A 1 72 ? -4.652 -5.490 9.711 1.00 97.38 72 LEU A N 1
ATOM 540 C CA . LEU A 1 72 ? -4.352 -5.327 8.287 1.00 97.38 72 LEU A CA 1
ATOM 541 C C . LEU A 1 72 ? -3.124 -4.443 8.037 1.00 97.38 72 LEU A C 1
ATOM 543 O O . LEU A 1 72 ? -2.352 -4.736 7.131 1.00 97.38 72 LEU A O 1
ATOM 547 N N . VAL A 1 73 ? -2.899 -3.395 8.837 1.00 97.81 73 VAL A N 1
ATOM 548 C CA . VAL A 1 73 ? -1.678 -2.577 8.734 1.00 97.81 73 VAL A CA 1
ATOM 549 C C . VAL A 1 73 ? -0.440 -3.424 9.016 1.00 97.81 73 VAL A C 1
ATOM 551 O O . VAL A 1 73 ? 0.531 -3.328 8.271 1.00 97.81 73 VAL A O 1
ATOM 554 N N . ALA A 1 74 ? -0.478 -4.280 10.041 1.00 96.69 74 ALA A N 1
ATOM 555 C CA . ALA A 1 74 ? 0.631 -5.179 10.353 1.00 96.69 74 ALA A CA 1
ATOM 556 C C . ALA A 1 74 ? 0.884 -6.200 9.229 1.00 96.69 74 ALA A C 1
ATOM 558 O O . ALA A 1 74 ? 2.034 -6.421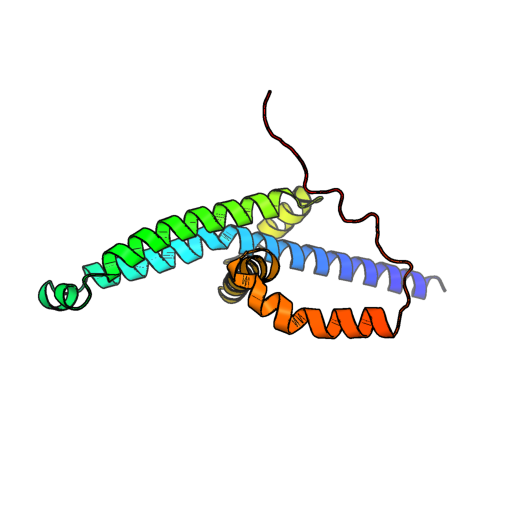 8.8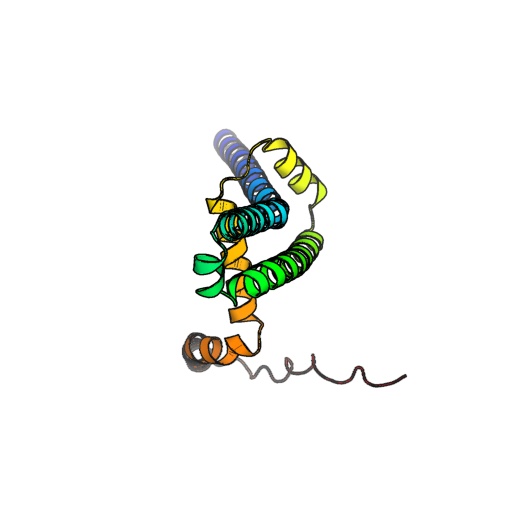51 1.00 96.69 74 ALA A O 1
ATOM 559 N N . ALA A 1 75 ? -0.180 -6.779 8.661 1.00 97.19 75 ALA A N 1
ATOM 560 C CA . ALA A 1 75 ? -0.073 -7.703 7.532 1.00 97.19 75 ALA A CA 1
ATOM 561 C C . ALA A 1 75 ? 0.512 -7.022 6.282 1.00 97.19 75 ALA A C 1
ATOM 563 O O . ALA A 1 75 ? 1.447 -7.538 5.673 1.00 97.19 75 ALA A O 1
ATOM 564 N N . ASN A 1 76 ? 0.019 -5.831 5.937 1.00 97.44 76 ASN A N 1
ATOM 565 C CA . ASN A 1 76 ? 0.521 -5.063 4.799 1.00 97.44 76 ASN A CA 1
ATOM 566 C C . ASN A 1 76 ? 1.984 -4.652 4.989 1.00 97.44 76 ASN A C 1
ATOM 568 O O . ASN A 1 76 ? 2.771 -4.739 4.053 1.00 97.44 76 ASN A O 1
ATOM 572 N N . GLU A 1 77 ? 2.369 -4.227 6.195 1.00 96.00 77 GLU A N 1
ATOM 573 C CA . GLU A 1 77 ? 3.763 -3.895 6.493 1.00 96.00 77 GLU A CA 1
ATOM 574 C C . GLU A 1 77 ? 4.682 -5.109 6.321 1.00 96.00 77 GLU A C 1
ATOM 576 O O . GLU A 1 77 ? 5.785 -4.962 5.803 1.00 96.00 77 GLU A O 1
ATOM 581 N N . ALA A 1 78 ? 4.233 -6.310 6.701 1.00 95.50 78 ALA A N 1
ATOM 582 C CA . ALA A 1 78 ? 5.003 -7.527 6.466 1.00 95.50 78 ALA A CA 1
ATOM 583 C C . ALA A 1 78 ? 5.250 -7.762 4.969 1.00 95.50 78 ALA A C 1
ATOM 585 O O . ALA A 1 78 ? 6.396 -7.951 4.578 1.00 95.50 78 ALA A O 1
ATOM 586 N N . VAL A 1 79 ? 4.216 -7.642 4.130 1.00 94.69 79 VAL A N 1
ATOM 587 C CA . VAL A 1 79 ? 4.352 -7.764 2.666 1.00 94.69 79 VAL A CA 1
ATOM 588 C C . VAL A 1 79 ? 5.329 -6.730 2.100 1.00 94.69 79 VAL A C 1
ATOM 590 O O . VAL A 1 79 ? 6.196 -7.069 1.299 1.00 94.69 79 VAL A O 1
ATOM 593 N N . LEU A 1 80 ? 5.220 -5.469 2.526 1.00 94.06 80 LEU A N 1
ATOM 594 C CA . LEU A 1 80 ? 6.107 -4.399 2.059 1.00 94.06 80 LEU A CA 1
ATOM 595 C C . LEU A 1 80 ? 7.558 -4.614 2.504 1.00 94.06 80 LEU A C 1
ATOM 597 O O . LEU A 1 80 ? 8.477 -4.305 1.749 1.00 94.06 80 LEU A O 1
ATOM 601 N N . ARG A 1 81 ? 7.772 -5.156 3.707 1.00 90.56 81 ARG A N 1
ATOM 602 C CA . ARG A 1 81 ? 9.106 -5.483 4.220 1.00 90.56 81 ARG A CA 1
ATOM 603 C C . ARG A 1 81 ? 9.750 -6.615 3.429 1.00 90.56 81 ARG A C 1
ATOM 605 O O . ARG A 1 81 ? 10.914 -6.493 3.070 1.00 90.56 81 ARG A O 1
ATOM 612 N N . GLU A 1 82 ? 8.992 -7.666 3.125 1.00 91.69 82 GLU A N 1
ATOM 613 C CA . GLU A 1 82 ? 9.467 -8.743 2.251 1.00 91.69 82 GLU A CA 1
ATOM 614 C C . GLU A 1 82 ? 9.827 -8.192 0.869 1.00 91.69 82 GLU A C 1
ATOM 616 O O . GLU A 1 82 ? 10.920 -8.446 0.379 1.00 91.69 82 GLU A O 1
ATOM 621 N N . ALA A 1 83 ? 8.975 -7.343 0.281 1.00 88.69 83 ALA A N 1
ATOM 622 C CA . ALA A 1 83 ? 9.256 -6.708 -1.006 1.00 88.69 83 ALA A CA 1
ATOM 623 C C . ALA A 1 83 ? 10.561 -5.888 -0.998 1.00 88.69 83 ALA A C 1
ATOM 625 O O . ALA A 1 83 ? 11.312 -5.938 -1.969 1.00 88.69 83 ALA A O 1
ATOM 626 N N . LEU A 1 84 ? 10.858 -5.172 0.093 1.00 85.75 84 LEU A N 1
ATOM 627 C CA . LEU A 1 84 ? 12.132 -4.462 0.261 1.00 85.75 84 LEU A CA 1
ATOM 628 C C . LEU A 1 84 ? 13.333 -5.412 0.390 1.00 85.75 84 LEU A C 1
ATOM 630 O O . LEU A 1 84 ? 14.429 -5.059 -0.038 1.00 85.75 84 LEU A O 1
ATOM 634 N N . GLY A 1 85 ? 13.138 -6.609 0.949 1.00 83.88 85 GLY A N 1
ATOM 635 C CA . GLY A 1 85 ? 14.188 -7.615 1.118 1.00 83.88 85 GLY A CA 1
ATOM 636 C C . GLY A 1 85 ? 14.740 -8.183 -0.194 1.00 83.88 85 GLY A C 1
ATOM 637 O O . GLY A 1 85 ? 15.866 -8.671 -0.208 1.00 83.88 85 GLY A O 1
ATOM 638 N N . PHE A 1 86 ? 13.991 -8.083 -1.297 1.00 81.75 86 PHE A N 1
ATOM 639 C CA . PHE A 1 86 ? 14.419 -8.547 -2.624 1.00 81.75 86 PHE A CA 1
ATOM 640 C C . PHE A 1 86 ? 15.252 -7.524 -3.415 1.00 81.75 86 PHE A C 1
ATOM 642 O O . PHE A 1 86 ? 15.678 -7.826 -4.529 1.00 81.75 86 PHE A O 1
ATOM 649 N N . PHE A 1 87 ? 15.474 -6.312 -2.895 1.00 75.44 87 PHE A N 1
ATOM 650 C CA . PHE A 1 87 ? 16.244 -5.292 -3.611 1.00 75.44 87 PHE A CA 1
ATOM 651 C C . PHE A 1 87 ? 17.760 -5.526 -3.495 1.00 75.44 87 PHE A C 1
ATOM 653 O O . PHE A 1 87 ? 18.368 -5.277 -2.450 1.00 75.44 87 PHE A O 1
ATOM 660 N N . ASP A 1 88 ? 18.385 -5.919 -4.609 1.00 62.97 88 ASP A N 1
ATOM 661 C CA . ASP A 1 88 ? 19.841 -5.879 -4.781 1.00 62.97 88 ASP A CA 1
ATOM 662 C C . ASP A 1 88 ? 20.325 -4.415 -4.740 1.00 62.97 88 ASP A C 1
ATOM 664 O O . ASP A 1 88 ? 19.840 -3.569 -5.490 1.00 62.97 88 ASP A O 1
ATOM 668 N N . GLY A 1 89 ? 21.255 -4.096 -3.831 1.00 65.56 89 GLY A N 1
ATOM 669 C CA . GLY A 1 89 ? 21.698 -2.715 -3.545 1.00 65.56 89 GLY A CA 1
ATOM 670 C C . GLY A 1 89 ? 21.135 -2.112 -2.248 1.00 65.56 89 GLY A C 1
ATOM 671 O O . GLY A 1 89 ? 21.346 -0.931 -1.962 1.00 65.56 89 GLY A O 1
ATOM 672 N N . GLY A 1 90 ? 20.453 -2.922 -1.426 1.00 65.44 90 GLY A N 1
ATOM 673 C CA . GLY A 1 90 ? 19.782 -2.483 -0.199 1.00 65.44 90 GLY A CA 1
ATOM 674 C C . GLY A 1 90 ? 20.635 -1.638 0.755 1.00 65.44 90 GLY A C 1
ATOM 675 O O . GLY A 1 90 ? 20.099 -0.729 1.373 1.00 65.44 90 GLY A O 1
ATOM 676 N N . ALA A 1 91 ? 21.953 -1.851 0.841 1.00 69.94 91 ALA A N 1
ATOM 677 C CA . ALA A 1 91 ? 22.825 -1.061 1.720 1.00 69.94 91 ALA A CA 1
ATOM 678 C C . ALA A 1 91 ? 23.012 0.396 1.249 1.00 69.94 91 ALA A C 1
ATOM 680 O O . ALA A 1 91 ? 22.903 1.320 2.051 1.00 69.94 91 ALA A O 1
ATOM 681 N N . GLU A 1 92 ? 23.260 0.619 -0.042 1.00 70.50 92 GLU A N 1
ATOM 682 C CA . GLU A 1 92 ? 23.462 1.961 -0.616 1.00 70.50 92 GLU A CA 1
ATOM 683 C C . GLU A 1 92 ? 22.145 2.737 -0.661 1.00 70.50 92 GLU A C 1
ATOM 685 O O . GLU A 1 92 ? 22.101 3.937 -0.392 1.00 70.50 92 GLU A O 1
ATOM 690 N N . MET A 1 93 ? 21.051 2.030 -0.941 1.00 69.38 93 MET A N 1
ATOM 691 C CA . MET A 1 93 ? 19.708 2.594 -1.002 1.00 69.38 93 MET A CA 1
ATOM 692 C C . MET A 1 93 ? 19.156 2.893 0.400 1.00 69.38 93 MET A C 1
ATOM 694 O O . MET A 1 93 ? 18.512 3.923 0.590 1.00 69.38 93 MET A O 1
ATOM 698 N N . LEU A 1 94 ? 19.456 2.051 1.401 1.00 70.50 94 LEU A N 1
ATOM 699 C CA . LEU A 1 94 ? 19.149 2.323 2.808 1.00 70.50 94 LEU A CA 1
ATOM 700 C C . LEU A 1 94 ? 19.968 3.507 3.322 1.00 70.50 94 LEU A C 1
ATOM 702 O O . LEU A 1 94 ? 19.400 4.403 3.936 1.00 70.50 94 LEU A O 1
ATOM 706 N N . ALA A 1 95 ? 21.257 3.581 2.982 1.00 75.62 95 ALA A N 1
ATOM 707 C CA . ALA A 1 95 ? 22.081 4.746 3.289 1.00 75.62 95 ALA A CA 1
ATOM 708 C C . ALA A 1 95 ? 21.543 6.021 2.613 1.00 75.62 95 ALA A C 1
ATOM 710 O O . ALA A 1 95 ? 21.525 7.082 3.231 1.00 75.62 95 ALA A O 1
ATOM 711 N N . ALA A 1 96 ? 21.044 5.935 1.374 1.00 73.38 96 ALA A N 1
ATOM 712 C CA . ALA A 1 96 ? 20.383 7.052 0.696 1.00 73.38 96 ALA A CA 1
ATOM 713 C C . ALA A 1 96 ? 19.053 7.443 1.367 1.00 73.38 96 ALA A C 1
ATOM 715 O O . ALA A 1 96 ? 18.743 8.631 1.473 1.00 73.38 96 ALA A O 1
ATOM 716 N N . ALA A 1 97 ? 18.279 6.468 1.853 1.00 75.12 97 ALA A N 1
ATOM 717 C CA . ALA A 1 97 ? 17.060 6.702 2.623 1.00 75.12 97 ALA A CA 1
ATOM 718 C C . ALA A 1 97 ? 17.367 7.382 3.970 1.00 75.12 97 ALA A C 1
ATOM 720 O O . ALA A 1 97 ? 16.736 8.380 4.312 1.00 75.12 97 ALA A O 1
ATOM 721 N N . GLU A 1 98 ? 18.384 6.924 4.698 1.00 73.56 98 GLU A N 1
ATOM 722 C CA . GLU A 1 98 ? 18.857 7.551 5.937 1.00 73.56 98 GLU A CA 1
ATOM 723 C C . GLU A 1 98 ? 19.393 8.968 5.686 1.00 73.56 98 GLU A C 1
ATOM 725 O O . GLU A 1 98 ? 19.029 9.908 6.394 1.00 73.56 98 GLU A O 1
ATOM 730 N N . ALA A 1 99 ? 20.187 9.150 4.627 1.00 70.12 99 ALA A N 1
ATOM 731 C CA . ALA A 1 99 ? 20.726 10.445 4.215 1.00 70.12 99 ALA A CA 1
ATOM 732 C C . ALA A 1 99 ? 19.639 11.419 3.739 1.00 70.12 99 ALA A C 1
ATOM 734 O O . ALA A 1 99 ? 19.811 12.634 3.847 1.00 70.12 99 ALA A O 1
ATOM 735 N N . SER A 1 100 ? 18.502 10.909 3.252 1.00 65.38 100 SER A N 1
ATOM 736 C CA . SER A 1 100 ? 17.345 11.743 2.919 1.00 65.38 100 SER A CA 1
ATOM 737 C C . SER A 1 100 ? 16.682 12.370 4.157 1.00 65.38 100 SER A C 1
ATOM 739 O O . SER A 1 100 ? 15.906 13.315 4.006 1.00 65.38 100 SER A O 1
ATOM 741 N N . GLY A 1 101 ? 17.059 11.928 5.370 1.00 59.31 101 GLY A N 1
ATOM 742 C CA . GLY A 1 101 ? 17.127 12.751 6.585 1.00 59.31 101 GLY A CA 1
ATOM 743 C C . GLY A 1 101 ? 15.842 13.463 7.006 1.00 59.31 101 GLY A C 1
ATOM 744 O O . GLY A 1 101 ? 15.905 14.491 7.680 1.00 59.31 101 GLY A O 1
ATOM 745 N N . GLY A 1 102 ? 14.675 12.970 6.596 1.00 65.69 102 GLY A N 1
ATOM 746 C CA . GLY A 1 102 ? 13.458 13.768 6.628 1.00 65.69 102 GLY A CA 1
ATOM 747 C C . GLY A 1 102 ? 12.195 12.989 6.945 1.00 65.69 102 GLY A C 1
ATOM 748 O O . GLY A 1 102 ? 12.054 11.801 6.664 1.00 65.69 102 GLY A O 1
ATOM 749 N N . ARG A 1 103 ? 11.229 13.727 7.502 1.00 80.25 103 ARG A N 1
ATOM 750 C CA . ARG A 1 103 ? 9.822 13.333 7.549 1.00 80.25 103 ARG A CA 1
ATOM 751 C C . ARG A 1 103 ? 9.371 12.976 6.131 1.00 80.25 103 ARG A C 1
ATOM 753 O O . ARG A 1 103 ? 9.341 13.850 5.268 1.00 80.25 103 ARG A O 1
ATOM 760 N N . VAL A 1 104 ? 8.979 11.723 5.920 1.00 89.50 104 VAL A N 1
ATOM 761 C CA . VAL A 1 104 ? 8.422 11.278 4.639 1.00 89.50 104 VAL A CA 1
ATOM 762 C C . VAL A 1 104 ? 7.112 12.032 4.362 1.00 89.50 104 VAL A C 1
ATOM 764 O O . VAL A 1 104 ? 6.229 12.054 5.231 1.00 89.50 104 VAL A O 1
ATOM 767 N N . PRO A 1 105 ? 6.956 12.669 3.187 1.00 92.06 105 PRO A N 1
ATOM 768 C CA . PRO A 1 105 ? 5.693 13.273 2.780 1.00 92.06 105 PRO A CA 1
ATOM 769 C C . PRO A 1 105 ? 4.563 12.240 2.744 1.00 92.06 105 PRO A C 1
ATOM 771 O O . PRO A 1 105 ? 4.740 11.123 2.261 1.00 92.06 105 PRO A O 1
ATOM 774 N N . MET A 1 106 ? 3.367 12.620 3.200 1.00 91.94 106 MET A N 1
ATOM 775 C CA . MET A 1 106 ? 2.217 11.706 3.174 1.00 91.94 106 MET A CA 1
ATOM 776 C C . MET A 1 106 ? 1.842 11.266 1.754 1.00 91.94 106 MET A C 1
ATOM 778 O O . MET A 1 106 ? 1.372 10.146 1.582 1.00 91.94 106 MET A O 1
ATOM 782 N N . ASP A 1 107 ? 2.104 12.099 0.747 1.00 95.44 107 ASP A N 1
ATOM 783 C CA . ASP A 1 107 ? 1.866 11.764 -0.660 1.00 95.44 107 ASP A CA 1
ATOM 784 C C . ASP A 1 107 ? 2.702 10.560 -1.113 1.00 95.44 107 ASP A C 1
ATOM 786 O O . ASP A 1 107 ? 2.232 9.738 -1.898 1.00 95.44 107 ASP A O 1
ATOM 790 N N . ASP A 1 108 ? 3.923 10.409 -0.592 1.00 95.12 108 ASP A N 1
ATOM 791 C CA . ASP A 1 108 ? 4.765 9.254 -0.904 1.00 95.12 108 ASP A CA 1
ATOM 792 C C . ASP A 1 108 ? 4.262 7.995 -0.185 1.00 95.12 108 ASP A C 1
ATOM 794 O O . ASP A 1 108 ? 4.220 6.923 -0.786 1.00 95.12 108 ASP A O 1
ATOM 798 N N . VAL A 1 109 ? 3.761 8.120 1.049 1.00 95.81 109 VAL A N 1
ATOM 799 C CA . VAL A 1 109 ? 3.075 7.015 1.749 1.00 95.81 109 VAL A CA 1
ATOM 800 C C . VAL A 1 109 ? 1.801 6.587 1.004 1.00 95.81 109 VAL A C 1
ATOM 802 O O . VAL A 1 109 ? 1.494 5.396 0.926 1.00 95.81 109 VAL A O 1
ATOM 805 N N . GLU A 1 110 ? 1.063 7.526 0.407 1.00 96.75 110 GLU A N 1
ATOM 806 C CA . GLU A 1 110 ? -0.123 7.201 -0.393 1.00 96.75 110 GLU A CA 1
ATOM 807 C C . GLU A 1 110 ? 0.239 6.463 -1.689 1.00 96.75 110 GLU A C 1
ATOM 809 O O . GLU A 1 110 ? -0.490 5.561 -2.107 1.00 96.75 110 GLU A O 1
ATOM 814 N N . LYS A 1 111 ? 1.411 6.728 -2.281 1.00 97.38 111 LYS A N 1
ATOM 815 C CA . LYS A 1 111 ? 1.919 5.902 -3.390 1.00 97.38 111 LYS A CA 1
ATOM 816 C C . LYS A 1 111 ? 2.167 4.460 -2.949 1.00 97.38 111 LYS A C 1
ATOM 818 O O . LYS A 1 111 ? 1.819 3.546 -3.690 1.00 97.38 111 LYS A O 1
ATOM 823 N N . VAL A 1 112 ? 2.670 4.227 -1.734 1.00 97.31 112 VAL A N 1
ATOM 824 C CA . VAL A 1 112 ? 2.818 2.860 -1.190 1.00 97.31 112 VAL A CA 1
ATOM 825 C C . VAL A 1 112 ? 1.455 2.169 -1.039 1.00 97.31 112 VAL A C 1
ATOM 827 O O . VAL A 1 112 ? 1.307 0.990 -1.359 1.00 97.31 112 VAL A O 1
ATOM 830 N N . ARG A 1 113 ? 0.408 2.905 -0.645 1.00 97.31 113 ARG A N 1
ATOM 831 C CA . ARG A 1 113 ? -0.973 2.382 -0.635 1.00 97.31 113 ARG A CA 1
ATOM 832 C C . ARG A 1 113 ? -1.473 2.036 -2.035 1.00 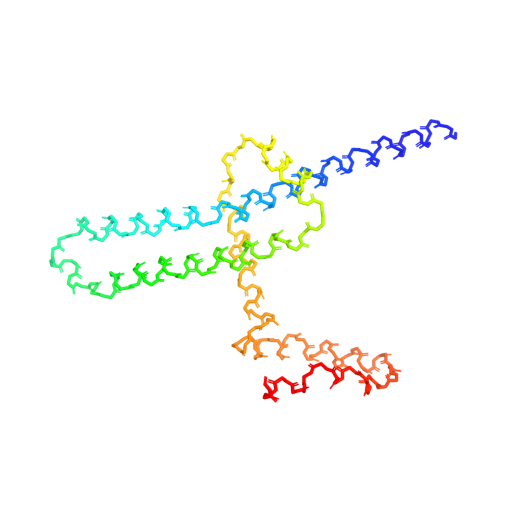97.31 113 ARG A C 1
ATOM 834 O O . ARG A 1 113 ? -2.162 1.029 -2.193 1.00 97.31 113 ARG A O 1
ATOM 841 N N . CYS A 1 114 ? -1.120 2.828 -3.050 1.00 97.56 114 CYS A N 1
ATOM 842 C CA . CYS A 1 114 ? -1.389 2.477 -4.446 1.00 97.56 114 CYS A CA 1
ATOM 843 C C . CYS A 1 114 ? -0.697 1.170 -4.838 1.00 97.56 114 CYS A C 1
ATOM 845 O O . CYS A 1 114 ? -1.341 0.342 -5.468 1.00 97.56 114 CYS A O 1
ATOM 847 N N . VAL A 1 115 ? 0.556 0.949 -4.426 1.00 96.94 115 VAL A N 1
ATOM 848 C CA . VAL A 1 115 ? 1.271 -0.309 -4.702 1.00 96.94 115 VAL A CA 1
ATOM 849 C C . VAL A 1 115 ? 0.512 -1.509 -4.140 1.00 96.94 115 VAL A C 1
ATOM 851 O O . VAL A 1 115 ? 0.280 -2.465 -4.872 1.00 96.94 115 VAL A O 1
ATOM 854 N N . LEU A 1 116 ? 0.050 -1.449 -2.886 1.00 97.19 116 LEU A N 1
ATOM 855 C CA . LEU A 1 116 ? -0.751 -2.529 -2.291 1.00 97.19 116 LEU A CA 1
ATOM 856 C C . LEU A 1 116 ? -2.033 -2.816 -3.092 1.00 97.19 116 LEU A C 1
ATOM 858 O O . LEU A 1 116 ? -2.383 -3.975 -3.304 1.00 97.19 116 LEU A O 1
ATOM 862 N N . ARG A 1 117 ? -2.718 -1.769 -3.575 1.00 96.81 117 ARG A N 1
ATOM 863 C CA . ARG A 1 117 ? -3.903 -1.918 -4.438 1.00 96.81 117 ARG A CA 1
ATOM 864 C C . ARG A 1 117 ? -3.554 -2.544 -5.789 1.00 96.81 117 ARG A C 1
ATOM 866 O O . ARG A 1 117 ? -4.264 -3.443 -6.229 1.00 96.81 117 ARG A O 1
ATOM 873 N N . SER A 1 118 ? -2.465 -2.105 -6.418 1.00 96.56 118 SER A N 1
ATOM 874 C CA . SER A 1 118 ? -1.990 -2.671 -7.684 1.00 96.56 118 SER A CA 1
ATOM 875 C C . SER A 1 118 ? -1.609 -4.141 -7.534 1.00 96.56 118 SER A C 1
ATOM 877 O O . SER A 1 118 ? -1.970 -4.942 -8.387 1.00 96.56 118 SER A O 1
ATOM 879 N N . LEU A 1 119 ? -0.955 -4.520 -6.430 1.00 95.88 119 LEU A N 1
ATOM 880 C CA . LEU A 1 119 ? -0.636 -5.918 -6.141 1.00 95.88 119 LEU A CA 1
ATOM 881 C C . LEU A 1 119 ? -1.900 -6.774 -6.048 1.00 95.88 119 LEU A C 1
ATOM 883 O O . LEU A 1 119 ? -1.957 -7.831 -6.667 1.00 95.88 119 LEU A O 1
ATOM 887 N N . ALA A 1 120 ? -2.926 -6.308 -5.331 1.00 96.06 120 ALA A N 1
ATOM 888 C CA . ALA A 1 120 ? -4.198 -7.021 -5.254 1.00 96.06 120 ALA A CA 1
ATOM 889 C C . ALA A 1 120 ? -4.851 -7.163 -6.640 1.00 96.06 120 ALA A C 1
ATOM 891 O O . ALA A 1 120 ? -5.214 -8.261 -7.047 1.00 96.06 120 ALA A O 1
ATOM 892 N N . ARG A 1 121 ? -4.929 -6.076 -7.415 1.00 96.75 121 ARG A N 1
ATOM 893 C CA . ARG A 1 121 ? -5.485 -6.110 -8.775 1.00 96.75 121 ARG A CA 1
ATOM 894 C C . ARG A 1 121 ? -4.744 -7.100 -9.682 1.00 96.75 121 ARG A C 1
ATOM 896 O O . ARG A 1 121 ? -5.375 -7.886 -10.390 1.00 96.75 121 ARG A O 1
ATOM 903 N N . ASP A 1 122 ? -3.416 -7.073 -9.664 1.00 97.19 122 ASP A N 1
ATOM 904 C CA . ASP A 1 122 ? -2.603 -7.806 -10.636 1.00 97.19 122 ASP A CA 1
ATOM 905 C C . ASP A 1 122 ? -2.353 -9.266 -10.223 1.00 97.19 122 ASP A C 1
ATOM 907 O O . ASP A 1 122 ? -2.183 -10.119 -11.093 1.00 97.19 122 ASP A O 1
ATOM 911 N N . TRP A 1 123 ? -2.402 -9.579 -8.923 1.00 96.69 123 TRP A N 1
ATOM 912 C CA . TRP A 1 123 ? -1.976 -10.882 -8.392 1.00 96.69 123 TRP A CA 1
ATOM 913 C C . TRP A 1 123 ? -2.972 -11.577 -7.459 1.00 96.69 123 TRP A C 1
ATOM 915 O O . TRP A 1 123 ? -2.671 -12.675 -6.996 1.00 96.69 123 TRP A O 1
ATOM 925 N N . SER A 1 124 ? -4.144 -10.998 -7.174 1.00 96.62 124 SER A N 1
ATOM 926 C CA . SER A 1 124 ? -5.182 -11.679 -6.384 1.00 96.62 124 SER A CA 1
ATOM 927 C C . SER A 1 124 ? -6.258 -12.337 -7.252 1.00 96.62 124 SER A C 1
ATOM 929 O O . SER A 1 124 ? -6.423 -12.012 -8.437 1.00 96.62 124 SER A O 1
ATOM 931 N N . ASP A 1 125 ? -7.019 -13.254 -6.656 1.00 97.50 125 ASP A N 1
ATOM 932 C CA . ASP A 1 125 ? -8.178 -13.873 -7.303 1.00 97.50 125 ASP A CA 1
ATOM 933 C C . ASP A 1 125 ? -9.297 -12.849 -7.536 1.00 97.50 125 ASP A C 1
ATOM 935 O O . ASP A 1 125 ? -9.923 -12.835 -8.595 1.00 97.50 125 ASP A O 1
ATOM 939 N N . GLU A 1 126 ? -9.509 -11.921 -6.597 1.00 96.12 126 GLU A N 1
ATOM 940 C CA . GLU A 1 126 ? -10.496 -10.843 -6.727 1.00 96.12 126 GLU A CA 1
ATOM 941 C C . GLU A 1 126 ? -10.195 -9.913 -7.910 1.00 96.12 126 GLU A C 1
ATOM 943 O O . GLU A 1 126 ? -11.118 -9.396 -8.541 1.00 96.12 126 GLU A O 1
ATOM 948 N N . GLY A 1 127 ? -8.914 -9.729 -8.246 1.00 97.25 127 GLY A N 1
ATOM 949 C CA . GLY A 1 127 ? -8.483 -8.938 -9.397 1.00 97.25 127 GLY A CA 1
ATOM 950 C C . GLY A 1 127 ? -8.729 -9.599 -10.760 1.00 97.25 127 GLY A C 1
ATOM 951 O O . GLY A 1 127 ? -8.594 -8.934 -11.787 1.00 97.25 127 GLY A O 1
ATOM 952 N N . ALA A 1 128 ? -9.104 -10.885 -10.814 1.00 96.62 128 ALA A N 1
ATOM 953 C CA . ALA A 1 128 ? -9.190 -11.642 -12.067 1.00 96.62 128 ALA A CA 1
ATOM 954 C C . ALA A 1 128 ? -10.164 -11.030 -13.084 1.00 96.62 128 ALA A C 1
ATOM 956 O O . ALA A 1 128 ? -9.837 -10.940 -14.266 1.00 96.62 128 ALA A O 1
ATOM 957 N N . ALA A 1 129 ? -11.330 -10.561 -12.632 1.00 97.56 129 ALA A N 1
ATOM 958 C CA . ALA A 1 129 ? -12.320 -9.943 -13.513 1.00 97.56 129 ALA A CA 1
ATOM 959 C C . ALA A 1 129 ? -11.808 -8.634 -14.143 1.00 97.56 129 ALA A C 1
ATOM 961 O O . ALA A 1 129 ? -12.052 -8.380 -15.322 1.00 97.56 129 ALA A O 1
ATOM 962 N N . GLU A 1 130 ? -11.073 -7.818 -13.379 1.00 97.50 130 GLU A N 1
ATOM 963 C CA . GLU A 1 130 ? -10.473 -6.577 -13.884 1.00 97.50 130 GLU A CA 1
ATOM 964 C C . GLU A 1 130 ? -9.334 -6.877 -14.864 1.00 97.50 130 GLU A C 1
ATOM 966 O O . GLU A 1 130 ? -9.279 -6.286 -15.943 1.00 97.50 130 GLU A O 1
ATOM 971 N N . ARG A 1 131 ? -8.470 -7.852 -14.546 1.00 97.44 131 ARG A N 1
ATOM 972 C CA . ARG A 1 131 ? -7.405 -8.300 -15.455 1.00 97.44 131 ARG A CA 1
ATOM 973 C C . ARG A 1 131 ? -7.957 -8.821 -16.772 1.00 97.44 131 ARG A C 1
ATOM 975 O O . ARG A 1 131 ? -7.417 -8.478 -17.817 1.00 97.44 131 ARG A O 1
ATOM 982 N N . GLU A 1 132 ? -9.025 -9.612 -16.738 1.00 97.31 132 GLU A N 1
ATOM 983 C CA . GLU A 1 132 ? -9.673 -10.109 -17.952 1.00 97.31 132 GLU A CA 1
ATOM 984 C C . GLU A 1 132 ? -10.182 -8.937 -18.803 1.00 97.31 132 GLU A C 1
ATOM 986 O O . GLU A 1 132 ? -9.819 -8.812 -19.969 1.00 97.31 132 GLU A O 1
ATOM 991 N N . ALA A 1 133 ? -10.934 -8.011 -18.204 1.00 97.38 133 ALA A N 1
ATOM 992 C CA . ALA A 1 133 ? -11.482 -6.860 -18.918 1.00 97.38 133 ALA A CA 1
ATOM 993 C C . ALA A 1 133 ? -10.399 -5.928 -19.501 1.00 97.38 133 ALA A C 1
ATOM 995 O O . ALA A 1 133 ? -10.573 -5.392 -20.596 1.00 97.38 133 ALA A O 1
ATOM 996 N N . CYS A 1 134 ? -9.288 -5.721 -18.786 1.00 96.94 134 CYS A N 1
ATOM 997 C CA . CYS A 1 134 ? -8.228 -4.798 -19.194 1.00 96.94 134 CYS A CA 1
ATOM 998 C C . CYS A 1 134 ? -7.170 -5.434 -20.106 1.00 96.94 134 CYS A C 1
ATOM 1000 O O . CYS A 1 134 ? -6.693 -4.779 -21.034 1.00 96.94 134 CYS A O 1
ATOM 1002 N N . TYR A 1 135 ? -6.761 -6.678 -19.844 1.00 97.00 135 TYR A N 1
ATOM 1003 C CA . TYR A 1 135 ? -5.627 -7.313 -20.521 1.00 97.00 135 TYR A CA 1
ATOM 1004 C C . TYR A 1 135 ? -6.044 -8.244 -21.655 1.00 97.00 135 TYR A C 1
ATOM 1006 O O . TYR A 1 135 ? -5.293 -8.349 -22.626 1.00 97.00 135 TYR A O 1
ATOM 1014 N N . ALA A 1 136 ? -7.219 -8.884 -21.598 1.00 95.31 136 ALA A N 1
ATOM 1015 C CA . ALA A 1 136 ? -7.637 -9.806 -22.656 1.00 95.31 136 ALA A CA 1
ATOM 1016 C C . ALA A 1 136 ? -7.711 -9.140 -24.046 1.00 95.31 136 ALA A C 1
ATOM 1018 O O . ALA A 1 136 ? -7.127 -9.709 -24.972 1.00 95.31 136 ALA A O 1
ATOM 1019 N N . PRO A 1 137 ? -8.278 -7.920 -24.215 1.00 97.38 137 PRO A N 1
ATOM 1020 C CA . PRO A 1 137 ? -8.311 -7.257 -25.523 1.00 97.38 137 PRO A CA 1
ATOM 1021 C C . PRO A 1 137 ? -6.911 -6.953 -26.076 1.00 97.38 137 PRO A C 1
ATOM 1023 O O . PRO A 1 137 ? -6.654 -7.098 -27.268 1.00 97.38 137 PRO A O 1
ATOM 1026 N N . LEU A 1 138 ? -5.973 -6.569 -25.203 1.00 96.12 138 LEU A N 1
ATOM 1027 C CA . LEU A 1 138 ? -4.587 -6.298 -25.593 1.00 96.12 138 LEU A CA 1
ATOM 1028 C C . LEU A 1 138 ? -3.870 -7.581 -26.024 1.00 96.12 138 LEU A C 1
ATOM 1030 O O . LEU A 1 138 ? -3.153 -7.591 -27.023 1.00 96.12 138 LEU A O 1
ATOM 1034 N N . LEU A 1 139 ? -4.067 -8.673 -25.284 1.00 93.81 139 LEU A N 1
ATOM 1035 C CA . LEU A 1 139 ? -3.470 -9.970 -25.592 1.00 93.81 139 LEU A CA 1
ATOM 1036 C C . LEU A 1 139 ? -4.045 -10.577 -26.876 1.00 93.81 139 LEU A C 1
ATOM 1038 O O . LEU A 1 139 ? -3.308 -11.217 -27.625 1.00 93.81 139 LEU A O 1
ATOM 1042 N N . GLU A 1 140 ? -5.336 -10.387 -27.144 1.00 93.12 140 GLU A N 1
ATOM 1043 C CA . GLU A 1 140 ? -5.969 -10.795 -28.398 1.00 93.12 140 GLU A CA 1
ATOM 1044 C C . GLU A 1 140 ? -5.359 -10.054 -29.593 1.00 93.12 140 GLU A C 1
ATOM 1046 O O . GLU A 1 140 ? -4.915 -10.692 -30.551 1.00 93.12 140 GLU A O 1
ATOM 1051 N N . GLU A 1 141 ? -5.223 -8.729 -29.498 1.00 94.56 141 GLU A N 1
ATOM 1052 C CA . GLU A 1 141 ? -4.584 -7.926 -30.543 1.00 94.56 141 GLU A CA 1
ATOM 1053 C C . GLU A 1 141 ? -3.113 -8.300 -30.753 1.00 94.56 141 GLU A C 1
ATOM 1055 O O . GLU A 1 141 ? -2.657 -8.428 -31.893 1.00 94.56 141 GLU A O 1
ATOM 1060 N N . LEU A 1 142 ? -2.372 -8.559 -29.671 1.00 92.94 142 LEU A N 1
ATOM 1061 C CA . LEU A 1 142 ? -0.992 -9.035 -29.762 1.00 92.94 142 LEU A CA 1
ATOM 1062 C C . LEU A 1 142 ? -0.906 -10.380 -30.491 1.00 92.94 142 LEU A C 1
ATOM 1064 O O . LEU A 1 142 ? -0.071 -10.521 -31.379 1.00 92.94 142 LEU A O 1
ATOM 1068 N N . ARG A 1 143 ? -1.783 -11.346 -30.184 1.00 89.06 143 ARG A N 1
ATOM 1069 C CA . ARG A 1 143 ? -1.827 -12.652 -30.873 1.00 89.06 143 ARG A CA 1
ATOM 1070 C C . ARG A 1 143 ? -2.221 -12.525 -32.343 1.00 89.06 143 ARG A C 1
ATOM 1072 O O . ARG A 1 143 ? -1.752 -13.303 -33.170 1.00 89.06 143 ARG A O 1
ATOM 1079 N N . ARG A 1 144 ? -3.080 -11.557 -32.671 1.00 90.12 144 ARG A N 1
ATOM 1080 C CA . ARG A 1 144 ? -3.528 -11.288 -34.043 1.00 90.12 144 ARG A CA 1
ATOM 1081 C C . ARG A 1 144 ? -2.406 -10.714 -34.910 1.00 90.12 144 ARG A C 1
ATOM 1083 O O . ARG A 1 144 ? -2.272 -11.110 -36.064 1.00 90.12 144 ARG A O 1
ATOM 1090 N N . VAL A 1 145 ? -1.633 -9.764 -34.377 1.00 92.00 145 VAL A N 1
ATOM 1091 C CA . VAL A 1 145 ? -0.579 -9.050 -35.124 1.00 92.00 145 VAL A CA 1
ATOM 1092 C C . VAL A 1 145 ? 0.752 -9.798 -35.100 1.00 92.00 145 VAL A C 1
ATOM 1094 O O . VAL A 1 145 ? 1.489 -9.774 -36.085 1.00 92.00 145 VAL A O 1
ATOM 1097 N N . LEU A 1 146 ? 1.061 -10.470 -33.992 1.00 87.75 146 LEU A N 1
ATOM 1098 C CA . LEU A 1 146 ? 2.280 -11.245 -33.813 1.00 87.75 146 LEU A CA 1
ATOM 1099 C C . LEU A 1 146 ? 1.912 -12.732 -33.761 1.00 87.75 146 LEU A C 1
ATOM 1101 O O . LEU A 1 146 ? 1.572 -13.232 -32.685 1.00 87.75 146 LEU A O 1
ATOM 1105 N N . PRO A 1 147 ? 2.000 -13.465 -34.888 1.00 72.00 147 PRO A N 1
ATOM 1106 C CA . PRO A 1 147 ? 1.852 -14.914 -34.893 1.00 72.00 147 PRO A CA 1
ATOM 1107 C C . PRO A 1 147 ? 3.092 -15.542 -34.243 1.00 72.00 147 PRO A C 1
ATOM 1109 O O . PRO A 1 147 ? 3.979 -16.075 -34.908 1.00 72.00 147 PRO A O 1
ATOM 1112 N N . LEU A 1 148 ? 3.185 -15.424 -32.919 1.00 67.25 148 LEU A N 1
ATOM 1113 C CA . LEU A 1 148 ? 4.187 -16.116 -32.130 1.00 67.25 148 LEU A CA 1
ATOM 1114 C C . LEU A 1 148 ? 3.885 -17.617 -32.218 1.00 67.25 148 LEU A C 1
ATOM 1116 O O . LEU A 1 148 ? 2.730 -18.010 -32.014 1.00 67.25 148 LEU A O 1
ATOM 1120 N N . PRO A 1 149 ? 4.889 -18.472 -32.493 1.00 65.12 149 PRO A N 1
ATOM 1121 C CA . PRO A 1 149 ? 4.750 -19.902 -32.277 1.00 65.12 149 PRO A CA 1
ATOM 1122 C C . PRO A 1 149 ? 4.207 -20.100 -30.866 1.00 65.12 149 PRO A C 1
ATOM 1124 O O . PRO A 1 149 ? 4.754 -19.551 -29.909 1.00 65.12 149 PRO A O 1
ATOM 1127 N N . SER A 1 150 ? 3.083 -20.806 -30.762 1.00 58.62 150 SER A N 1
ATOM 1128 C CA . SER A 1 150 ? 2.350 -21.003 -29.515 1.00 58.62 150 SER A CA 1
ATOM 1129 C C . SER A 1 150 ? 3.312 -21.287 -28.362 1.00 58.62 150 SER A C 1
ATOM 1131 O O . SER A 1 150 ? 4.123 -22.209 -28.460 1.00 58.62 150 SER A O 1
ATOM 1133 N N . LEU A 1 151 ? 3.209 -20.501 -27.284 1.00 52.00 151 LEU A N 1
ATOM 1134 C CA . LEU A 1 151 ? 3.918 -20.684 -26.014 1.00 52.00 151 LEU A CA 1
ATOM 1135 C C . LEU A 1 151 ? 3.453 -21.988 -25.332 1.00 52.00 151 LEU A C 1
ATOM 1137 O O . LEU A 1 151 ? 2.884 -21.971 -24.248 1.00 52.00 151 LEU A O 1
ATOM 1141 N N . GLN A 1 152 ? 3.673 -23.140 -25.966 1.00 50.16 152 GLN A N 1
ATOM 1142 C CA . GLN A 1 152 ? 3.300 -24.465 -25.458 1.00 50.16 152 GLN A CA 1
ATOM 1143 C C . GLN A 1 152 ? 4.171 -24.908 -24.269 1.00 50.16 152 GLN A C 1
ATOM 1145 O O . GLN A 1 152 ? 3.939 -25.970 -23.707 1.00 50.16 152 GLN A O 1
ATOM 1150 N N . HIS A 1 153 ? 5.147 -24.093 -23.852 1.00 45.78 153 HIS A N 1
ATOM 1151 C CA . HIS A 1 153 ? 6.109 -24.442 -22.802 1.00 45.78 153 HIS A CA 1
ATOM 1152 C C . HIS A 1 153 ? 6.034 -23.557 -21.546 1.00 45.78 153 HIS A C 1
ATOM 1154 O O . HIS A 1 153 ? 6.800 -23.778 -20.616 1.00 45.78 153 HIS A O 1
ATOM 1160 N N . ALA A 1 154 ? 5.112 -22.590 -21.459 1.00 47.91 154 ALA A N 1
ATOM 1161 C CA . ALA A 1 154 ? 4.982 -21.737 -20.265 1.00 47.91 154 ALA A CA 1
ATOM 1162 C C . ALA A 1 154 ? 3.985 -22.277 -19.214 1.00 47.91 154 ALA A C 1
ATOM 1164 O O . ALA A 1 154 ? 3.685 -21.596 -18.241 1.00 47.91 154 ALA A O 1
ATOM 1165 N N . GLY A 1 155 ? 3.466 -23.496 -19.403 1.00 42.53 155 GLY A N 1
ATOM 1166 C CA . GLY A 1 155 ? 2.515 -24.159 -18.499 1.00 42.53 155 GLY A CA 1
ATOM 1167 C C . GLY A 1 155 ? 3.144 -25.114 -17.477 1.00 42.53 155 GLY A C 1
ATOM 1168 O O . GLY A 1 155 ? 2.439 -25.964 -16.948 1.00 42.53 155 GLY A O 1
ATOM 1169 N N . ALA A 1 156 ? 4.451 -25.022 -17.216 1.00 43.09 156 ALA A N 1
ATOM 1170 C CA . ALA A 1 156 ? 5.157 -25.882 -16.261 1.00 43.09 156 ALA A CA 1
ATOM 1171 C C . ALA A 1 156 ? 5.675 -25.101 -15.040 1.00 43.09 156 ALA A C 1
ATOM 1173 O O . ALA A 1 156 ? 6.822 -25.258 -14.638 1.00 43.09 156 ALA A O 1
ATOM 1174 N N . VAL A 1 157 ? 4.840 -24.251 -14.440 1.00 49.03 157 VAL A N 1
ATOM 1175 C CA . VAL A 1 157 ? 5.057 -23.765 -13.066 1.00 49.03 157 VAL A CA 1
ATOM 1176 C C . VAL A 1 157 ? 3.719 -23.841 -12.335 1.00 49.03 157 VAL A C 1
ATOM 1178 O O . VAL A 1 157 ? 2.993 -22.862 -12.214 1.00 49.03 157 VAL A O 1
ATOM 1181 N N . GLY A 1 158 ? 3.339 -25.054 -11.940 1.00 49.59 158 GLY A N 1
ATOM 1182 C CA . GLY A 1 158 ? 2.059 -25.312 -11.284 1.00 49.59 158 GLY A CA 1
ATOM 1183 C C . GLY A 1 158 ? 1.713 -26.794 -11.261 1.00 49.59 158 GLY A C 1
ATOM 1184 O O . GLY A 1 158 ? 0.725 -27.207 -11.856 1.00 49.59 158 GLY A O 1
ATOM 1185 N N . GLY A 1 159 ? 2.548 -27.611 -10.619 1.00 41.56 159 GLY A N 1
ATOM 1186 C CA . GLY A 1 159 ? 2.278 -29.036 -10.458 1.00 41.56 159 GLY A CA 1
ATOM 1187 C C . GLY A 1 159 ? 3.114 -29.659 -9.346 1.00 41.56 159 GLY A C 1
ATOM 1188 O O . GLY A 1 159 ? 4.307 -29.860 -9.526 1.00 41.56 159 GLY A O 1
ATOM 1189 N N . ALA A 1 160 ? 2.438 -29.990 -8.243 1.00 40.28 160 ALA A N 1
ATOM 1190 C CA . ALA A 1 160 ? 2.853 -30.895 -7.169 1.00 40.28 160 ALA A CA 1
ATOM 1191 C C . ALA A 1 160 ? 4.016 -30.450 -6.256 1.00 40.28 160 ALA A C 1
ATOM 1193 O O . ALA A 1 160 ? 5.160 -30.860 -6.416 1.00 40.28 160 ALA A O 1
ATOM 1194 N N . ALA A 1 161 ? 3.668 -29.728 -5.188 1.00 41.03 161 ALA A N 1
ATOM 1195 C CA . ALA A 1 161 ? 4.259 -29.995 -3.878 1.00 41.03 161 ALA A CA 1
ATOM 1196 C C . ALA A 1 161 ? 3.166 -30.637 -3.014 1.00 41.03 161 ALA A C 1
ATOM 1198 O O . ALA A 1 161 ? 2.467 -29.959 -2.265 1.00 41.03 161 ALA A O 1
ATOM 1199 N N . ASP A 1 162 ? 2.978 -31.940 -3.213 1.00 42.78 162 ASP A N 1
ATOM 1200 C CA . ASP A 1 162 ? 2.160 -32.802 -2.368 1.00 42.78 162 ASP A CA 1
ATOM 1201 C C . ASP A 1 162 ? 3.071 -33.926 -1.851 1.00 42.78 162 ASP A C 1
ATOM 1203 O O . ASP A 1 162 ? 3.738 -34.592 -2.643 1.00 42.78 162 ASP A O 1
ATOM 1207 N N . GLY A 1 163 ? 3.125 -34.066 -0.525 1.00 43.25 163 GLY A N 1
ATOM 1208 C CA . GLY A 1 163 ? 3.545 -35.252 0.230 1.00 43.25 163 GLY A CA 1
ATOM 1209 C C . GLY A 1 163 ? 4.946 -35.849 0.025 1.00 43.25 163 GLY A C 1
ATOM 1210 O O . GLY A 1 163 ? 5.134 -36.716 -0.827 1.00 43.25 163 GLY A O 1
ATOM 1211 N N . ALA A 1 164 ? 5.859 -35.543 0.954 1.00 39.50 164 ALA A N 1
ATOM 1212 C CA . ALA A 1 164 ? 6.730 -36.525 1.619 1.00 39.50 164 ALA A CA 1
ATOM 1213 C C . ALA A 1 164 ? 7.180 -35.990 2.986 1.00 39.50 164 ALA A C 1
ATOM 1215 O O . ALA A 1 164 ? 7.643 -34.828 3.032 1.00 39.50 164 ALA A O 1
#

Organism: NCBI:txid676789